Protein AF-A0A7Y8MJ03-F1 (afdb_monomer)

Mean predicted aligned error: 9.36 Å

pLDDT: mean 73.66, std 16.59, range [40.5, 91.0]

Radius of gyration: 12.55 Å; Cα contacts (8 Å, |Δi|>4): 112; chains: 1; bounding box: 30×24×35 Å

Foldseek 3Di:
DWEWEWDQDPQEIFIATVPRTDDDDNYSVRNVVVLVVVCVVCVVVVDDYYYHYDDPVVNCVVCVVVCVVVVDDDDDPVNVVPD

Structure (mmCIF, N/CA/C/O backbone):
data_AF-A0A7Y8MJ03-F1
#
_entry.id   AF-A0A7Y8MJ03-F1
#
loop_
_atom_site.group_PDB
_atom_site.id
_atom_site.type_symbol
_atom_site.label_atom_id
_atom_site.label_alt_id
_atom_site.label_comp_id
_atom_site.label_asym_id
_atom_site.label_entity_id
_atom_site.label_seq_id
_atom_site.pdbx_PDB_ins_code
_atom_site.Cartn_x
_atom_site.Cartn_y
_atom_site.Cartn_z
_atom_site.occupancy
_atom_site.B_iso_or_equiv
_atom_site.auth_seq_id
_atom_site.auth_comp_id
_atom_site.auth_asym_id
_atom_site.auth_atom_id
_atom_site.pdbx_PDB_model_num
ATOM 1 N N . MET A 1 1 ? -13.672 -2.003 7.432 1.00 72.69 1 MET A N 1
ATOM 2 C CA . MET A 1 1 ? -12.236 -1.645 7.372 1.00 72.69 1 MET A CA 1
ATOM 3 C C . MET A 1 1 ? -11.768 -1.813 5.935 1.00 72.69 1 MET A C 1
ATOM 5 O O . MET A 1 1 ? -11.995 -2.880 5.382 1.00 72.69 1 MET A O 1
ATOM 9 N N . HIS A 1 2 ? -11.179 -0.782 5.325 1.00 84.00 2 HIS A N 1
ATOM 10 C CA . HIS A 1 2 ? -10.639 -0.864 3.961 1.00 84.00 2 HIS A CA 1
ATOM 11 C C . HIS A 1 2 ? -9.194 -1.361 3.997 1.00 84.00 2 HIS A C 1
ATOM 13 O O . HIS A 1 2 ? -8.433 -0.995 4.892 1.00 84.00 2 HIS A O 1
ATOM 19 N N . MET A 1 3 ? -8.811 -2.195 3.033 1.00 85.00 3 MET A N 1
ATOM 20 C CA . MET A 1 3 ? -7.473 -2.774 2.972 1.00 85.00 3 MET A CA 1
ATOM 21 C C . MET A 1 3 ? -6.894 -2.616 1.576 1.00 85.00 3 MET A C 1
ATOM 23 O O . MET A 1 3 ? -7.364 -3.251 0.631 1.00 85.00 3 MET A O 1
ATOM 27 N N . PHE A 1 4 ? -5.853 -1.797 1.468 1.00 87.12 4 PHE A N 1
ATOM 28 C CA . PHE A 1 4 ? -5.056 -1.720 0.257 1.00 87.12 4 PHE A CA 1
ATOM 29 C C . PHE A 1 4 ? -3.961 -2.775 0.289 1.00 87.12 4 PHE A C 1
ATOM 31 O O . PHE A 1 4 ? -3.211 -2.859 1.259 1.00 87.12 4 PHE A O 1
ATOM 38 N N . LYS A 1 5 ? -3.845 -3.562 -0.775 1.00 88.38 5 LYS A N 1
ATOM 39 C CA . LYS A 1 5 ? -2.757 -4.515 -0.966 1.00 88.38 5 LYS A CA 1
ATOM 40 C C . LYS A 1 5 ? -1.844 -4.020 -2.077 1.00 88.38 5 LYS A C 1
ATOM 42 O O . LYS A 1 5 ? -2.286 -3.850 -3.209 1.00 88.38 5 LYS A O 1
ATOM 47 N N . VAL A 1 6 ? -0.578 -3.809 -1.751 1.00 87.31 6 VAL A N 1
ATOM 48 C CA . VAL A 1 6 ? 0.489 -3.517 -2.706 1.00 87.31 6 VAL A CA 1
ATOM 49 C C . VAL A 1 6 ? 1.190 -4.830 -3.035 1.00 87.31 6 VAL A C 1
ATOM 51 O O . VAL A 1 6 ? 1.789 -5.443 -2.153 1.00 87.31 6 VAL A O 1
ATOM 54 N N . ALA A 1 7 ? 1.082 -5.273 -4.283 1.00 86.94 7 ALA A N 1
ATOM 55 C CA . ALA A 1 7 ? 1.534 -6.586 -4.737 1.00 86.94 7 ALA A CA 1
ATOM 56 C C . ALA A 1 7 ? 2.390 -6.482 -6.003 1.00 86.94 7 ALA A C 1
ATOM 58 O O . ALA A 1 7 ? 2.081 -5.677 -6.888 1.00 86.94 7 ALA A O 1
ATOM 59 N N . LYS A 1 8 ? 3.424 -7.323 -6.114 1.00 84.25 8 LYS A N 1
ATOM 60 C CA . LYS A 1 8 ? 4.188 -7.503 -7.355 1.00 84.25 8 LYS A CA 1
ATOM 61 C C . LYS A 1 8 ? 3.395 -8.438 -8.271 1.00 84.25 8 LYS A C 1
ATOM 63 O O . LYS A 1 8 ? 3.070 -9.558 -7.891 1.00 84.25 8 LYS A O 1
ATOM 68 N N . GLY A 1 9 ? 3.012 -7.937 -9.436 1.00 77.38 9 GLY A N 1
ATOM 69 C CA . GLY A 1 9 ? 2.390 -8.696 -10.516 1.00 77.38 9 GLY A CA 1
ATOM 70 C C . GLY A 1 9 ? 3.370 -8.933 -11.663 1.00 77.38 9 GLY A C 1
ATOM 71 O O . GLY A 1 9 ? 4.497 -8.443 -11.646 1.00 77.38 9 GLY A O 1
ATOM 72 N N . GLU A 1 10 ? 2.910 -9.649 -12.685 1.00 76.50 10 GLU A N 1
ATOM 73 C CA . GLU A 1 10 ? 3.717 -10.055 -13.848 1.00 76.50 10 GLU A CA 1
ATOM 74 C C .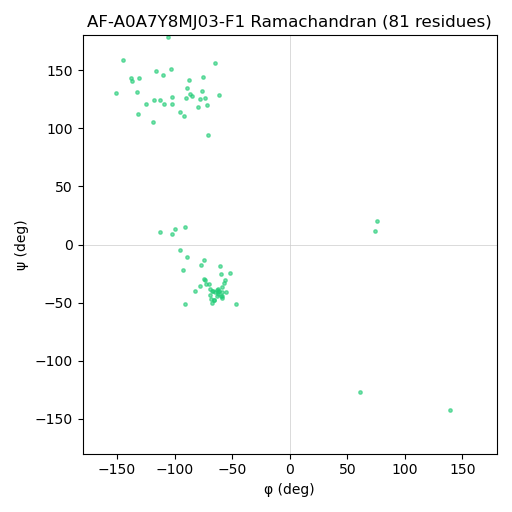 GLU A 1 10 ? 4.376 -8.876 -14.587 1.00 76.50 10 GLU A C 1
ATOM 76 O O . GLU A 1 10 ? 5.484 -8.998 -15.096 1.00 76.50 10 GLU A O 1
ATOM 81 N N . TYR A 1 11 ? 3.733 -7.704 -14.572 1.00 76.50 11 TYR A N 1
ATOM 82 C CA . TYR A 1 11 ? 4.172 -6.518 -15.316 1.00 76.50 11 TYR A CA 1
ATOM 83 C C . TYR A 1 11 ? 4.643 -5.356 -14.430 1.00 76.50 11 TYR A C 1
ATOM 85 O O . TYR A 1 11 ? 4.809 -4.236 -14.916 1.00 76.50 11 TYR A O 1
ATOM 93 N N . GLY A 1 12 ? 4.822 -5.577 -13.125 1.00 84.88 12 GLY A N 1
ATOM 94 C CA . GLY A 1 12 ? 5.245 -4.529 -12.195 1.00 84.88 12 GLY A CA 1
ATOM 95 C C . GLY A 1 12 ? 4.520 -4.587 -10.860 1.00 84.88 12 GLY A C 1
ATOM 96 O O . GLY A 1 12 ? 4.265 -5.655 -10.320 1.00 84.88 12 GLY A O 1
ATOM 97 N N . TRP A 1 13 ? 4.197 -3.430 -10.295 1.00 88.56 13 TRP A N 1
ATOM 98 C CA . TRP A 1 13 ? 3.523 -3.324 -9.003 1.00 88.56 13 TRP A CA 1
ATOM 99 C C . TRP A 1 13 ? 2.052 -2.993 -9.184 1.00 88.56 13 TRP A C 1
ATOM 101 O O . TRP A 1 13 ? 1.662 -2.357 -10.153 1.00 88.56 13 TRP A O 1
ATOM 111 N N . THR A 1 14 ? 1.208 -3.419 -8.258 1.00 91.00 14 THR A N 1
ATOM 112 C CA . THR A 1 14 ? -0.232 -3.164 -8.318 1.00 91.00 14 THR A CA 1
ATOM 113 C C . THR A 1 14 ? -0.758 -2.786 -6.948 1.00 91.00 14 THR A C 1
ATOM 115 O O . THR A 1 14 ? -0.309 -3.324 -5.935 1.00 91.00 14 THR A O 1
ATOM 118 N N . VAL A 1 15 ? -1.719 -1.865 -6.924 1.00 89.56 15 VAL A N 1
ATOM 119 C CA . VAL A 1 15 ? -2.531 -1.564 -5.743 1.00 89.56 15 VAL A CA 1
ATOM 120 C C . VAL A 1 15 ? -3.887 -2.224 -5.928 1.00 89.56 15 VAL A C 1
ATOM 122 O O . VAL A 1 15 ? -4.555 -2.010 -6.942 1.00 89.56 15 VAL A O 1
ATOM 125 N N . LYS A 1 16 ? -4.302 -3.017 -4.947 1.00 90.06 16 LYS A N 1
ATOM 126 C CA . LYS A 1 16 ? -5.620 -3.648 -4.881 1.00 90.06 16 LYS A C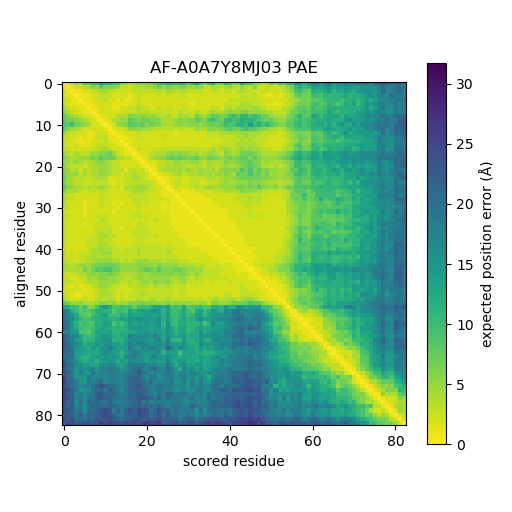A 1
ATOM 127 C C . LYS A 1 16 ? -6.389 -3.134 -3.674 1.00 90.06 16 LYS A C 1
ATOM 129 O O . LYS A 1 16 ? -5.774 -2.833 -2.656 1.00 90.06 16 LYS A O 1
ATOM 134 N N . LEU A 1 17 ? -7.709 -3.067 -3.769 1.00 86.06 17 LEU A N 1
ATOM 135 C CA . LEU A 1 17 ? -8.613 -2.838 -2.642 1.00 86.06 17 LEU A CA 1
ATOM 136 C C . LEU A 1 17 ? -9.529 -4.060 -2.535 1.00 86.06 17 LEU A C 1
ATOM 138 O O . LEU A 1 17 ? -10.397 -4.255 -3.383 1.00 86.06 17 LEU A O 1
ATOM 142 N N . GLY A 1 18 ? -9.295 -4.918 -1.541 1.00 81.81 18 GLY A N 1
ATOM 143 C CA . GLY A 1 18 ? -9.844 -6.280 -1.583 1.00 81.81 18 GLY A CA 1
ATOM 144 C C . GLY A 1 18 ? -9.310 -7.042 -2.806 1.00 81.81 18 GLY A C 1
ATOM 145 O O . GLY A 1 18 ? -8.097 -7.068 -3.023 1.00 81.81 18 GLY A O 1
ATOM 146 N N . ASP A 1 19 ? -10.206 -7.607 -3.620 1.00 79.44 19 ASP A N 1
ATOM 147 C CA . ASP A 1 19 ? -9.857 -8.313 -4.866 1.00 79.44 19 ASP A CA 1
ATOM 148 C C . ASP A 1 19 ? -9.809 -7.404 -6.104 1.00 79.44 19 ASP A C 1
ATOM 150 O O . ASP A 1 19 ? -9.297 -7.800 -7.153 1.00 79.44 19 ASP A O 1
ATOM 154 N N . ALA A 1 20 ? -10.292 -6.163 -5.992 1.00 84.00 20 ALA A N 1
ATOM 155 C CA . ALA A 1 20 ? -10.321 -5.229 -7.109 1.00 84.00 20 ALA A CA 1
ATOM 156 C C . ALA A 1 20 ? -8.934 -4.624 -7.359 1.00 84.00 20 ALA A C 1
ATOM 158 O O . ALA A 1 20 ? -8.334 -4.021 -6.464 1.00 84.00 20 ALA A O 1
ATOM 159 N N . LEU A 1 21 ? -8.435 -4.744 -8.594 1.00 86.00 21 LEU A N 1
ATOM 160 C CA . LEU A 1 21 ? -7.255 -4.011 -9.045 1.00 8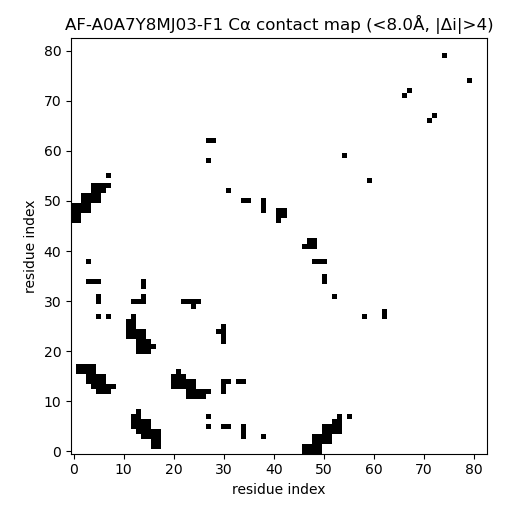6.00 21 LEU A CA 1
ATOM 161 C C . LEU A 1 21 ? -7.624 -2.539 -9.228 1.00 86.00 21 LEU A C 1
ATOM 163 O O . LEU A 1 21 ? -8.497 -2.207 -10.022 1.00 86.00 21 LEU A O 1
ATOM 167 N N . ILE A 1 22 ? -6.946 -1.667 -8.489 1.00 86.25 22 ILE A N 1
ATOM 168 C CA . ILE A 1 22 ? -7.165 -0.223 -8.559 1.00 86.25 22 ILE A CA 1
ATOM 169 C C . ILE A 1 22 ? -6.235 0.405 -9.589 1.00 86.25 22 ILE A C 1
ATOM 171 O O . ILE A 1 22 ? -6.668 1.184 -10.432 1.00 86.25 22 ILE A O 1
ATOM 175 N N . ALA A 1 23 ? -4.939 0.108 -9.486 1.00 82.38 23 ALA A N 1
ATOM 176 C CA . ALA A 1 23 ? -3.934 0.755 -10.311 1.00 82.3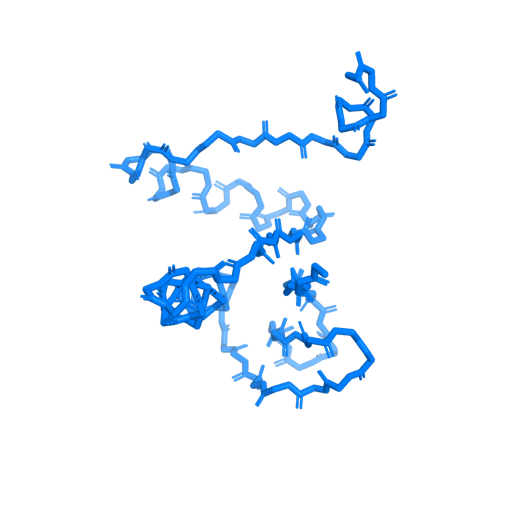8 23 ALA A CA 1
ATOM 177 C C . ALA A 1 23 ? -2.729 -0.162 -10.549 1.00 82.38 23 ALA A C 1
ATOM 179 O O . ALA A 1 23 ? -2.168 -0.690 -9.580 1.00 82.38 23 ALA A O 1
ATOM 180 N N . PRO A 1 24 ? -2.285 -0.318 -11.808 1.00 86.00 24 PRO A N 1
ATOM 181 C CA . PRO A 1 24 ? -0.940 -0.779 -12.102 1.00 86.00 24 PRO A CA 1
ATOM 182 C C . PRO A 1 24 ? 0.066 0.355 -11.852 1.00 86.00 24 PRO A C 1
ATOM 184 O O . PRO A 1 24 ? -0.208 1.533 -12.077 1.00 86.00 24 PRO A O 1
ATOM 187 N N . CYS A 1 25 ? 1.248 0.007 -11.369 1.00 85.88 25 CYS A N 1
ATOM 188 C CA . CYS A 1 25 ? 2.319 0.915 -10.983 1.00 85.88 25 CYS A CA 1
ATOM 189 C C . CYS A 1 25 ? 3.657 0.368 -11.483 1.00 85.88 25 CYS A C 1
ATOM 191 O O . CYS A 1 25 ? 3.931 -0.828 -11.419 1.00 85.88 25 CYS A O 1
ATOM 193 N N . AR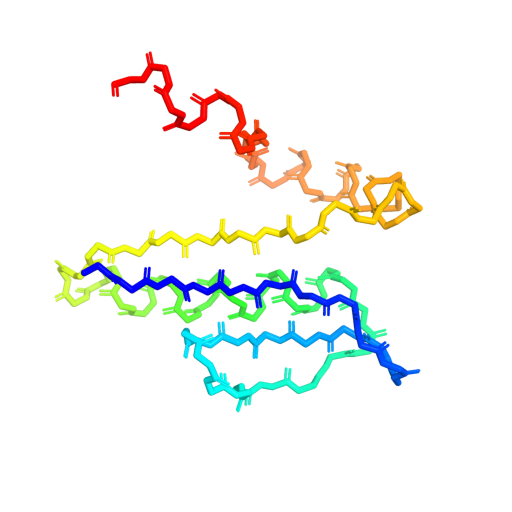G A 1 26 ? 4.527 1.262 -11.958 1.00 80.44 26 ARG A N 1
ATOM 194 C CA . ARG A 1 26 ? 5.835 0.874 -12.511 1.00 80.44 26 ARG A CA 1
ATOM 195 C C . ARG A 1 26 ? 6.870 0.520 -11.437 1.00 80.44 26 ARG A C 1
ATOM 197 O O . ARG A 1 26 ? 7.860 -0.128 -11.745 1.00 80.44 26 ARG A O 1
ATOM 204 N N . SER A 1 27 ? 6.654 0.928 -10.185 1.00 83.38 27 SER A N 1
ATOM 205 C CA . SER A 1 27 ? 7.555 0.655 -9.061 1.00 83.38 27 SER A CA 1
ATOM 206 C C . SER A 1 27 ? 6.784 0.423 -7.762 1.00 83.38 27 SER A C 1
ATOM 208 O O . SER A 1 27 ? 5.640 0.867 -7.620 1.00 83.38 27 SER A O 1
ATOM 210 N N . GLN A 1 28 ? 7.428 -0.244 -6.798 1.00 82.44 28 GLN A N 1
ATOM 211 C CA . GLN A 1 28 ? 6.851 -0.463 -5.471 1.00 82.44 28 GLN A CA 1
ATOM 212 C C . GLN A 1 28 ? 6.555 0.864 -4.784 1.00 82.44 28 GLN A C 1
ATOM 214 O O . GLN A 1 28 ? 5.478 1.035 -4.225 1.00 82.44 28 GLN A O 1
ATOM 219 N N . LEU A 1 29 ? 7.493 1.813 -4.857 1.00 82.12 29 LEU A N 1
ATOM 220 C CA . LEU A 1 29 ? 7.341 3.124 -4.239 1.00 82.12 29 LEU A CA 1
ATOM 221 C C . LEU A 1 29 ? 6.105 3.849 -4.781 1.00 82.12 29 LEU A C 1
ATOM 223 O O . LEU A 1 29 ? 5.299 4.323 -3.990 1.00 82.12 29 LEU A O 1
ATOM 227 N N . ALA A 1 30 ? 5.900 3.8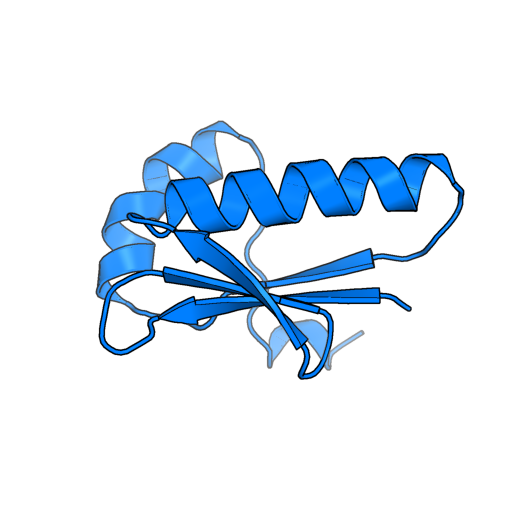45 -6.103 1.00 85.06 30 ALA A N 1
ATOM 228 C CA . ALA A 1 30 ? 4.715 4.445 -6.714 1.00 85.06 30 ALA A CA 1
ATOM 229 C C . ALA A 1 30 ? 3.417 3.759 -6.255 1.00 85.06 30 ALA A C 1
ATOM 231 O O . ALA A 1 30 ? 2.418 4.431 -6.003 1.00 85.06 30 ALA A O 1
ATOM 232 N N . ALA A 1 31 ? 3.429 2.432 -6.099 1.00 87.56 31 ALA A N 1
ATOM 233 C CA . ALA A 1 31 ? 2.277 1.690 -5.591 1.00 87.56 31 ALA A CA 1
ATOM 234 C C . ALA A 1 31 ? 1.985 2.006 -4.114 1.00 87.56 31 ALA A C 1
ATOM 236 O O . ALA A 1 31 ? 0.828 2.172 -3.733 1.00 87.56 31 ALA A O 1
ATOM 237 N N . VAL A 1 32 ? 3.024 2.140 -3.287 1.00 86.00 32 VAL A N 1
ATOM 238 C CA . VAL A 1 32 ? 2.898 2.527 -1.876 1.00 86.00 32 VAL A CA 1
ATOM 239 C C . VAL A 1 32 ? 2.374 3.957 -1.749 1.00 86.00 32 VAL A C 1
ATOM 241 O O . VAL A 1 32 ? 1.402 4.172 -1.029 1.00 86.00 32 VAL A O 1
ATOM 244 N N . GLU A 1 33 ? 2.940 4.916 -2.485 1.00 86.44 33 GLU A N 1
ATOM 245 C CA . GLU A 1 33 ? 2.468 6.309 -2.507 1.00 86.44 33 GLU A CA 1
ATOM 246 C C . GLU A 1 33 ? 1.009 6.403 -2.963 1.00 86.44 33 GLU A C 1
ATOM 248 O O . GLU A 1 33 ? 0.211 7.150 -2.395 1.00 86.44 33 GLU A O 1
ATOM 253 N N . GLN A 1 34 ? 0.629 5.617 -3.971 1.00 89.06 34 GLN A N 1
ATOM 254 C CA . GLN A 1 34 ? -0.746 5.580 -4.448 1.00 89.06 34 GLN A CA 1
ATOM 255 C C . GLN A 1 34 ? -1.695 5.005 -3.392 1.00 89.06 34 GLN A C 1
ATOM 257 O O . GLN A 1 34 ? -2.721 5.620 -3.096 1.00 89.06 34 GLN A O 1
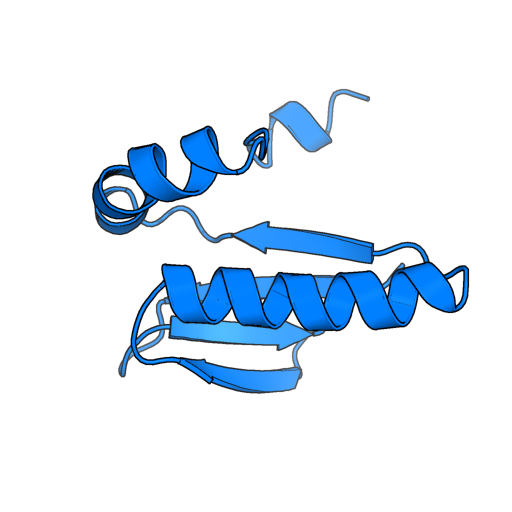ATOM 262 N N . ALA A 1 35 ? -1.340 3.876 -2.773 1.00 88.19 35 ALA A N 1
ATOM 263 C CA . ALA A 1 35 ? -2.113 3.291 -1.680 1.00 88.19 35 ALA A CA 1
ATOM 264 C C . ALA A 1 35 ? -2.245 4.259 -0.491 1.00 88.19 35 ALA A C 1
ATOM 266 O O . ALA A 1 35 ? -3.304 4.328 0.131 1.00 88.19 35 ALA A O 1
ATOM 267 N N . GLN A 1 36 ? -1.207 5.047 -0.199 1.00 85.88 36 GLN A N 1
ATOM 268 C CA . GLN A 1 36 ? -1.217 6.063 0.855 1.00 85.88 36 GLN A CA 1
ATOM 269 C C . GLN A 1 36 ? -2.149 7.224 0.541 1.00 85.88 36 GLN A C 1
ATOM 271 O O . GLN A 1 36 ? -3.004 7.531 1.368 1.00 85.88 36 GLN A O 1
ATOM 276 N N . ARG A 1 37 ? -2.060 7.821 -0.654 1.00 89.50 37 ARG A N 1
ATOM 277 C CA . ARG A 1 37 ? -2.970 8.905 -1.062 1.00 89.50 37 ARG A CA 1
ATOM 278 C C . ARG A 1 37 ? -4.432 8.481 -0.966 1.00 89.50 37 ARG A C 1
ATOM 280 O O . ARG A 1 37 ? -5.275 9.241 -0.489 1.00 89.50 37 ARG A O 1
ATOM 287 N N . MET A 1 38 ? -4.730 7.248 -1.366 1.00 89.12 38 MET A N 1
ATOM 288 C CA . MET A 1 38 ? -6.072 6.686 -1.237 1.00 89.12 38 MET A CA 1
ATOM 289 C C . MET A 1 38 ? -6.460 6.433 0.222 1.00 89.12 38 MET A C 1
ATOM 291 O O . MET A 1 38 ? -7.572 6.763 0.630 1.00 89.12 38 MET A O 1
ATOM 295 N N . ALA A 1 39 ? -5.549 5.887 1.028 1.00 86.94 39 ALA A N 1
ATOM 296 C CA . ALA A 1 39 ? -5.791 5.666 2.447 1.00 86.94 39 ALA A CA 1
ATOM 297 C C . ALA A 1 39 ? -6.042 6.972 3.203 1.00 86.94 39 ALA A C 1
ATOM 299 O O . ALA A 1 39 ? -6.942 7.024 4.034 1.00 86.94 39 ALA A O 1
ATOM 300 N N . GLU A 1 40 ? -5.299 8.035 2.907 1.00 88.69 40 GLU A N 1
ATOM 301 C CA . GLU A 1 40 ? -5.521 9.365 3.473 1.00 88.69 40 GLU A CA 1
ATOM 302 C C . GLU A 1 40 ? -6.885 9.930 3.087 1.00 88.69 40 GLU A C 1
ATOM 304 O O . GLU A 1 40 ? -7.584 10.459 3.949 1.00 88.69 40 GLU A O 1
ATOM 309 N N . ALA A 1 41 ? -7.299 9.780 1.826 1.00 88.81 41 ALA A N 1
ATOM 310 C CA . ALA A 1 41 ? -8.621 10.216 1.386 1.00 88.81 41 ALA A CA 1
ATOM 311 C C . ALA A 1 41 ? -9.746 9.518 2.171 1.00 88.81 41 ALA A C 1
ATOM 313 O O . ALA A 1 41 ? -10.663 10.182 2.647 1.00 88.81 41 ALA A O 1
ATOM 314 N N . LEU A 1 42 ? -9.646 8.203 2.375 1.00 86.38 42 LEU A N 1
ATOM 315 C CA . LEU A 1 42 ? -10.615 7.437 3.167 1.00 86.38 42 LEU A CA 1
ATOM 316 C C . LEU A 1 42 ? -10.541 7.780 4.668 1.00 86.38 42 LEU A C 1
ATOM 318 O O . LEU A 1 42 ? -11.575 7.907 5.323 1.00 86.38 42 LEU A O 1
ATOM 322 N N . ARG A 1 43 ? -9.340 7.998 5.221 1.00 86.12 43 ARG A N 1
ATOM 323 C CA . ARG A 1 43 ? -9.155 8.417 6.624 1.00 86.12 43 ARG A CA 1
ATOM 324 C C . ARG A 1 43 ? -9.772 9.780 6.908 1.00 86.12 43 ARG A C 1
ATOM 326 O O . ARG A 1 43 ? -10.394 9.944 7.952 1.00 86.12 43 ARG A O 1
ATOM 333 N N . ARG A 1 44 ? -9.660 10.736 5.978 1.00 90.25 44 ARG A N 1
ATOM 334 C CA . ARG A 1 44 ? -10.333 12.044 6.087 1.00 90.25 44 ARG A CA 1
ATOM 335 C C . ARG A 1 44 ? -11.856 11.916 6.174 1.00 90.25 44 ARG A C 1
ATOM 337 O O . ARG A 1 44 ? -12.490 12.765 6.784 1.00 90.25 44 ARG A O 1
ATOM 344 N N . ASN A 1 45 ? -12.419 10.830 5.648 1.00 90.06 45 ASN A N 1
ATOM 345 C CA . ASN A 1 45 ? -13.843 10.508 5.746 1.00 90.06 45 ASN A CA 1
ATOM 346 C C . ASN A 1 45 ? -14.188 9.650 6.981 1.00 90.06 45 ASN A C 1
ATOM 348 O O . ASN A 1 45 ? -15.252 9.036 7.026 1.00 90.06 45 ASN A O 1
ATOM 352 N N . GLY A 1 46 ? -13.287 9.544 7.965 1.00 89.69 46 GLY A N 1
ATOM 353 C CA . GLY A 1 46 ? -13.494 8.759 9.186 1.00 89.69 46 GLY A CA 1
ATOM 354 C C . GLY A 1 46 ? -13.406 7.243 8.987 1.00 89.69 46 GLY A C 1
ATOM 355 O O . GLY A 1 46 ? -13.776 6.480 9.878 1.00 89.69 46 GLY A O 1
ATOM 356 N N . GLN A 1 47 ? -12.928 6.771 7.832 1.00 89.12 47 GLN A N 1
ATOM 357 C CA . GLN A 1 47 ? -12.853 5.341 7.550 1.00 89.12 47 GLN A CA 1
ATOM 358 C C . GLN A 1 47 ? -11.521 4.750 8.022 1.00 89.12 47 GLN A C 1
ATOM 360 O O . GLN A 1 47 ? -10.443 5.274 7.743 1.00 89.12 47 GLN A O 1
ATOM 365 N N . ALA A 1 48 ? -11.588 3.596 8.688 1.00 83.31 48 ALA A N 1
ATOM 366 C CA . ALA A 1 48 ? -10.404 2.826 9.058 1.00 83.31 48 ALA A CA 1
ATOM 367 C C . ALA A 1 48 ? -9.790 2.136 7.826 1.00 83.31 48 ALA A C 1
ATOM 369 O O . ALA A 1 48 ? -10.482 1.387 7.120 1.00 83.31 48 ALA A O 1
ATOM 370 N N . VAL A 1 49 ? -8.490 2.365 7.600 1.00 85.38 49 VAL A N 1
ATOM 371 C CA . VAL A 1 49 ? -7.739 1.850 6.445 1.00 85.38 49 VAL A CA 1
ATOM 372 C C . VAL A 1 49 ? -6.412 1.225 6.863 1.00 85.38 49 VAL A C 1
ATOM 374 O O . VAL A 1 49 ? -5.607 1.869 7.543 1.00 85.38 49 VAL A O 1
ATOM 377 N N . ALA A 1 50 ? -6.154 0.022 6.353 1.00 81.50 50 ALA A N 1
ATOM 378 C CA . ALA A 1 50 ? -4.871 -0.667 6.419 1.00 81.50 50 ALA A CA 1
ATOM 379 C C . ALA A 1 50 ? -4.207 -0.732 5.033 1.00 81.50 50 ALA A C 1
ATOM 381 O O . ALA A 1 50 ? -4.887 -0.870 4.015 1.00 81.50 50 ALA A O 1
ATOM 382 N N . ILE A 1 51 ? -2.876 -0.668 4.998 1.00 82.19 51 ILE A N 1
ATOM 383 C CA . ILE A 1 51 ? -2.074 -0.913 3.793 1.00 82.19 51 ILE A CA 1
ATOM 384 C C . ILE A 1 51 ? -1.191 -2.125 4.077 1.00 82.19 51 ILE A C 1
ATOM 386 O O . ILE A 1 51 ? -0.452 -2.135 5.057 1.00 82.19 51 ILE A O 1
ATOM 390 N N . ILE A 1 52 ? -1.275 -3.143 3.227 1.00 84.12 52 ILE A N 1
ATOM 391 C CA . ILE A 1 52 ? -0.449 -4.347 3.282 1.00 84.12 52 ILE A CA 1
ATOM 392 C C . ILE A 1 52 ? 0.454 -4.350 2.064 1.00 84.12 52 ILE A C 1
ATOM 394 O O . ILE A 1 52 ? -0.021 -4.319 0.932 1.00 84.12 52 ILE A O 1
ATOM 398 N N . ILE A 1 53 ? 1.755 -4.438 2.298 1.00 82.56 53 ILE A N 1
ATOM 399 C CA . ILE A 1 53 ? 2.749 -4.584 1.243 1.00 82.56 53 ILE A CA 1
ATOM 400 C C . ILE A 1 53 ? 3.167 -6.052 1.231 1.00 82.56 53 ILE A C 1
ATOM 402 O O . ILE A 1 53 ? 3.616 -6.575 2.253 1.00 82.56 53 ILE A O 1
ATOM 406 N N . GLU A 1 54 ? 2.986 -6.740 0.103 1.00 80.81 54 GLU A N 1
ATOM 407 C CA . GLU A 1 54 ? 3.582 -8.064 -0.066 1.00 80.81 54 GLU A CA 1
ATOM 408 C C . GLU A 1 54 ? 5.102 -7.941 0.005 1.00 80.81 54 GLU A C 1
ATOM 410 O O . GLU A 1 54 ? 5.708 -7.088 -0.647 1.00 80.81 54 GLU A O 1
ATOM 415 N N . GLN A 1 55 ? 5.699 -8.774 0.858 1.00 65.81 55 GLN A N 1
ATOM 416 C CA . GLN A 1 55 ? 7.135 -8.783 1.081 1.00 65.81 55 GLN A CA 1
ATOM 417 C C . GLN A 1 55 ? 7.829 -9.348 -0.157 1.00 65.81 55 GLN A C 1
ATOM 419 O O . GLN A 1 55 ? 7.968 -10.557 -0.305 1.00 65.81 55 GLN A O 1
ATOM 424 N N . ASP A 1 56 ? 8.252 -8.454 -1.045 1.00 66.06 56 ASP A N 1
ATOM 425 C CA . ASP A 1 56 ? 9.308 -8.724 -2.012 1.00 66.06 56 ASP A CA 1
ATOM 426 C C . ASP A 1 56 ? 10.641 -8.278 -1.381 1.00 66.06 56 ASP A C 1
ATOM 428 O O . ASP A 1 56 ? 10.830 -7.073 -1.177 1.00 66.06 56 ASP A O 1
ATOM 432 N N . PRO A 1 57 ? 11.553 -9.202 -1.026 1.00 62.53 57 PRO A N 1
ATOM 433 C CA . PRO A 1 57 ? 12.804 -8.877 -0.332 1.00 62.53 57 PRO A CA 1
ATOM 434 C C . PRO A 1 57 ? 13.679 -7.871 -1.090 1.00 62.53 57 PRO A C 1
ATOM 436 O O . PRO A 1 57 ? 14.368 -7.046 -0.488 1.00 62.53 57 PRO A O 1
ATOM 439 N N . GLU A 1 58 ? 13.643 -7.927 -2.421 1.00 56.16 58 GLU A N 1
ATOM 440 C CA . GLU A 1 58 ? 14.363 -7.012 -3.305 1.00 56.16 58 GLU A CA 1
ATOM 441 C C . GLU A 1 58 ? 13.789 -5.594 -3.224 1.00 56.16 58 GLU A C 1
ATOM 443 O O . GLU A 1 58 ? 14.513 -4.617 -3.024 1.00 56.16 58 GLU A O 1
ATOM 448 N N . ALA A 1 59 ? 12.468 -5.482 -3.287 1.00 56.12 59 ALA A N 1
ATOM 449 C CA . ALA A 1 59 ? 11.790 -4.203 -3.202 1.00 56.12 59 ALA A CA 1
ATOM 450 C C . ALA A 1 59 ? 11.886 -3.603 -1.793 1.00 56.12 59 ALA A C 1
ATOM 452 O O . ALA A 1 59 ? 12.093 -2.402 -1.647 1.00 56.12 59 ALA A O 1
ATOM 453 N N . GLN A 1 60 ? 11.883 -4.439 -0.752 1.00 59.44 60 GLN A N 1
ATOM 454 C CA . GLN A 1 60 ? 12.142 -3.998 0.614 1.00 59.44 60 GLN A CA 1
ATOM 455 C C . GLN A 1 60 ? 13.543 -3.392 0.768 1.00 59.44 60 GLN A C 1
ATOM 457 O O . GLN A 1 60 ? 13.661 -2.354 1.411 1.00 59.44 60 GLN A O 1
ATOM 462 N N . ARG A 1 61 ? 14.587 -3.945 0.131 1.00 57.25 61 ARG A N 1
ATOM 463 C CA . ARG A 1 61 ? 15.920 -3.304 0.103 1.00 57.25 61 ARG A CA 1
ATOM 464 C C . ARG A 1 61 ? 15.914 -1.956 -0.614 1.00 57.25 61 ARG A C 1
ATOM 466 O O . ARG A 1 61 ? 16.513 -1.010 -0.115 1.00 57.25 61 ARG A O 1
ATOM 473 N N . LEU A 1 62 ? 15.254 -1.871 -1.767 1.00 56.06 62 LEU A N 1
ATOM 474 C CA . LEU A 1 62 ? 15.233 -0.659 -2.595 1.00 56.06 62 LEU A CA 1
ATOM 475 C C . LEU A 1 62 ? 14.368 0.457 -1.989 1.00 56.06 62 LEU A C 1
ATOM 477 O O . LEU A 1 62 ? 14.689 1.636 -2.122 1.00 56.06 62 LEU A O 1
ATOM 481 N N . ALA A 1 63 ? 13.280 0.097 -1.309 1.00 54.66 63 ALA A N 1
ATOM 482 C CA . ALA A 1 63 ? 12.332 1.035 -0.724 1.00 54.66 63 ALA A CA 1
ATOM 483 C C . ALA A 1 63 ? 12.641 1.379 0.740 1.00 54.66 63 ALA A C 1
ATOM 485 O O . ALA A 1 63 ? 12.218 2.439 1.192 1.00 54.66 63 ALA A O 1
ATOM 486 N N . ALA A 1 64 ? 13.387 0.545 1.477 1.00 58.22 64 ALA A N 1
ATOM 487 C CA . ALA A 1 64 ? 13.735 0.773 2.885 1.00 58.22 64 ALA A CA 1
ATOM 488 C C . ALA A 1 64 ? 14.240 2.197 3.189 1.00 58.22 64 ALA A C 1
ATOM 490 O O . ALA A 1 64 ? 13.662 2.824 4.076 1.00 58.22 64 ALA A O 1
ATOM 491 N N . PRO A 1 65 ? 15.233 2.762 2.471 1.00 58.94 65 PRO A N 1
ATOM 492 C CA . PRO A 1 65 ? 15.710 4.112 2.771 1.00 58.94 65 PRO A CA 1
ATOM 493 C C . PRO A 1 65 ? 14.656 5.196 2.488 1.00 58.94 65 PRO A C 1
ATOM 495 O O . PRO A 1 65 ? 14.485 6.110 3.291 1.00 58.94 65 PRO A O 1
ATOM 498 N N . ALA A 1 66 ? 13.891 5.078 1.398 1.00 58.59 66 ALA A N 1
ATOM 499 C CA . ALA A 1 66 ? 12.862 6.054 1.022 1.00 58.59 66 ALA A CA 1
ATOM 500 C C . ALA A 1 66 ? 11.600 5.982 1.907 1.00 58.59 66 ALA A C 1
ATOM 502 O O . ALA A 1 66 ? 10.930 6.990 2.130 1.00 58.59 66 ALA A O 1
ATOM 503 N N . ILE A 1 67 ? 11.271 4.792 2.411 1.00 56.16 67 ILE A N 1
ATOM 504 C CA . ILE A 1 67 ? 10.121 4.531 3.285 1.00 56.16 67 ILE A CA 1
ATOM 505 C C . ILE A 1 67 ? 10.454 4.883 4.743 1.00 56.16 67 ILE A C 1
ATOM 507 O O . ILE A 1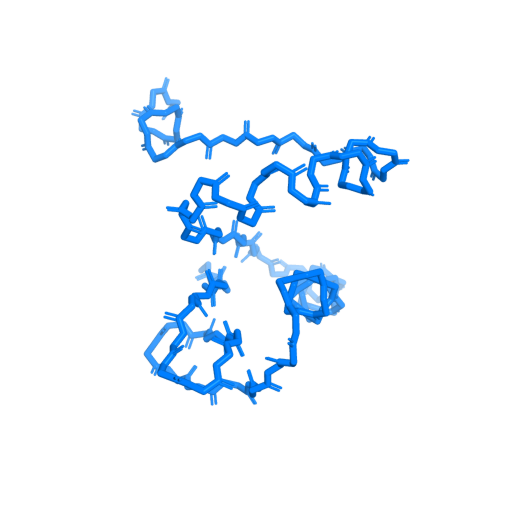 67 ? 9.628 5.501 5.414 1.00 56.16 67 ILE A O 1
ATOM 511 N N . ALA A 1 68 ? 11.667 4.582 5.217 1.00 53.75 68 ALA A N 1
ATOM 512 C CA . ALA A 1 68 ? 12.135 4.988 6.544 1.00 53.75 68 ALA A CA 1
ATOM 513 C C . ALA A 1 68 ? 12.262 6.516 6.664 1.00 53.75 68 ALA A C 1
ATOM 515 O O . ALA A 1 68 ? 11.822 7.088 7.658 1.00 53.75 68 ALA A O 1
ATOM 516 N N . ALA A 1 69 ? 12.760 7.193 5.620 1.00 54.38 69 ALA A N 1
ATOM 517 C CA . ALA A 1 69 ? 12.825 8.658 5.564 1.00 54.38 69 ALA A CA 1
ATOM 518 C C . ALA A 1 69 ? 11.446 9.343 5.649 1.00 54.38 69 ALA A C 1
ATOM 520 O O . ALA A 1 69 ? 11.361 10.526 5.968 1.00 54.38 69 ALA A O 1
ATOM 521 N N . ARG A 1 70 ? 10.360 8.606 5.383 1.00 56.88 70 ARG A N 1
ATOM 522 C CA . ARG A 1 70 ? 8.974 9.090 5.465 1.00 56.88 70 ARG A CA 1
ATOM 523 C C . ARG A 1 70 ? 8.231 8.631 6.729 1.00 56.88 70 ARG A C 1
ATOM 525 O O . ARG A 1 70 ? 7.030 8.855 6.833 1.00 56.88 70 ARG A O 1
ATOM 532 N N . GLY A 1 71 ? 8.926 8.020 7.695 1.00 46.78 71 GLY A N 1
ATOM 533 C CA . GLY A 1 71 ? 8.367 7.689 9.013 1.00 46.78 71 GLY A CA 1
ATOM 534 C C . GLY A 1 71 ? 7.416 6.487 9.042 1.00 46.78 71 GLY A C 1
ATOM 535 O O . GLY A 1 71 ? 6.620 6.359 9.970 1.00 46.78 71 GLY A O 1
ATOM 536 N N . TYR A 1 72 ? 7.464 5.600 8.046 1.00 49.34 72 TYR A N 1
ATOM 537 C CA . TYR A 1 72 ? 6.604 4.415 8.024 1.00 49.34 72 TYR A CA 1
ATOM 538 C C . TYR A 1 72 ? 7.212 3.257 8.826 1.00 49.34 72 TYR A C 1
ATOM 540 O O . TYR A 1 72 ? 8.345 2.845 8.580 1.00 49.34 72 TYR A O 1
ATOM 548 N N . VAL A 1 73 ? 6.426 2.690 9.746 1.00 47.47 73 VAL A N 1
ATOM 549 C CA . VAL A 1 73 ? 6.786 1.482 10.504 1.00 47.47 73 VAL A CA 1
ATOM 550 C C . VAL A 1 73 ? 6.304 0.246 9.746 1.00 47.47 73 VAL A C 1
ATOM 552 O O . VAL A 1 73 ? 5.128 0.136 9.394 1.00 47.47 73 VAL A O 1
ATOM 555 N N . TRP A 1 74 ? 7.219 -0.686 9.486 1.00 49.34 74 TRP A N 1
ATOM 556 C CA . TRP A 1 74 ? 6.888 -2.007 8.955 1.00 49.34 74 TRP A CA 1
ATOM 557 C C . TRP A 1 74 ? 6.313 -2.886 10.067 1.00 49.34 74 TRP A C 1
ATOM 559 O O . TRP A 1 74 ? 6.915 -2.995 11.128 1.00 49.34 74 TRP A O 1
ATOM 569 N N . ALA A 1 75 ? 5.191 -3.554 9.798 1.00 44.28 75 ALA A N 1
ATOM 570 C CA . ALA A 1 75 ? 4.708 -4.661 10.615 1.00 44.28 75 ALA A CA 1
ATOM 571 C C . ALA A 1 75 ? 4.500 -5.878 9.713 1.00 44.28 75 ALA A C 1
ATOM 573 O O . ALA A 1 75 ? 3.751 -5.839 8.730 1.00 44.28 75 ALA A O 1
ATOM 574 N N . SER A 1 76 ? 5.187 -6.972 10.016 1.00 42.16 76 SER A N 1
ATOM 575 C CA . SER A 1 76 ? 4.932 -8.261 9.389 1.00 42.16 76 SER A CA 1
ATOM 576 C C . SER A 1 76 ? 3.532 -8.765 9.760 1.00 42.16 76 SER A C 1
ATOM 578 O O . SER A 1 76 ? 2.978 -8.448 10.813 1.00 42.16 76 SER A O 1
ATOM 580 N N . ARG A 1 77 ? 2.958 -9.639 8.921 1.00 42.91 77 ARG A N 1
ATOM 581 C CA . ARG A 1 77 ? 1.689 -10.340 9.221 1.00 42.91 77 ARG A CA 1
ATOM 582 C C . ARG A 1 77 ? 1.689 -11.047 10.582 1.00 42.91 77 ARG A C 1
ATOM 584 O O . ARG A 1 77 ? 0.621 -11.305 11.127 1.00 42.91 77 ARG A O 1
ATOM 591 N N . ARG A 1 78 ? 2.873 -11.391 11.093 1.00 40.50 78 ARG A N 1
ATOM 592 C CA . ARG A 1 78 ? 3.073 -12.055 12.380 1.00 40.50 78 ARG A CA 1
ATOM 593 C C . ARG A 1 78 ? 2.952 -11.068 13.546 1.00 40.50 78 ARG A C 1
ATOM 595 O O . ARG A 1 78 ? 2.364 -11.416 14.559 1.00 40.50 78 ARG A O 1
ATOM 602 N N . GLU A 1 79 ? 3.412 -9.834 13.358 1.00 44.28 79 GLU A N 1
ATOM 603 C CA . GLU A 1 79 ? 3.310 -8.742 14.338 1.00 44.28 79 GLU A CA 1
ATOM 604 C C . GLU A 1 79 ? 1.887 -8.174 14.433 1.00 44.28 79 GLU A C 1
ATOM 606 O O . GLU A 1 79 ? 1.455 -7.765 15.504 1.00 44.28 79 GLU A O 1
ATOM 611 N N . LEU A 1 80 ? 1.114 -8.229 13.344 1.00 44.22 80 LEU A N 1
ATOM 612 C CA . LEU A 1 80 ? -0.285 -7.778 13.316 1.00 44.22 80 LEU A CA 1
ATOM 613 C C . LEU A 1 80 ? -1.280 -8.729 14.010 1.00 44.22 80 LEU A C 1
ATOM 615 O O . LEU A 1 80 ? -2.422 -8.342 14.224 1.00 44.22 80 LEU A O 1
ATOM 619 N N . ARG A 1 81 ? -0.891 -9.971 14.334 1.00 43.50 81 ARG A N 1
ATOM 620 C CA . ARG A 1 81 ? -1.746 -10.943 15.054 1.00 43.50 81 ARG A CA 1
ATOM 621 C C . ARG A 1 81 ? -1.520 -10.966 16.569 1.00 43.50 81 ARG A C 1
ATOM 623 O O . ARG A 1 81 ? -2.203 -11.716 17.253 1.00 43.50 81 ARG A O 1
ATOM 630 N N . ALA A 1 82 ? -0.543 -10.214 17.070 1.00 46.34 82 ALA A N 1
ATOM 631 C CA . ALA A 1 82 ? -0.139 -10.231 18.475 1.00 46.34 82 ALA A CA 1
ATOM 632 C C . ALA A 1 82 ? -0.721 -9.064 19.301 1.00 46.34 8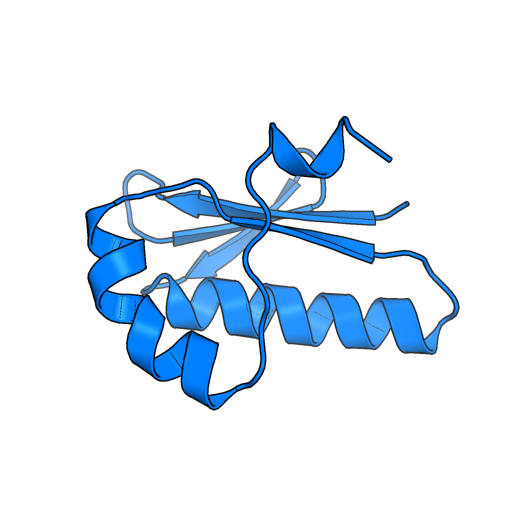2 ALA A C 1
ATOM 634 O O . ALA A 1 82 ? -0.239 -8.824 20.405 1.00 46.34 82 ALA A O 1
ATOM 635 N N . GLN A 1 83 ? -1.719 -8.343 18.774 1.00 42.53 83 GLN A N 1
ATOM 636 C CA . GLN A 1 83 ? -2.431 -7.258 19.465 1.00 42.53 83 GLN A CA 1
ATOM 637 C C . GLN A 1 83 ? -3.889 -7.628 19.709 1.00 42.53 83 GLN A C 1
ATOM 639 O O . GLN A 1 83 ? -4.494 -8.220 18.785 1.00 42.53 83 GLN A O 1
#

Sequence (83 aa):
MHMFKVAKGEYGWTVKLGDALIAPCRSQLAAVEQAQRMAEALRRNGQAVAIIIEQDPEAQRLAAPAIAARGYVWASRRELRAQ

Nearest PDB structures (foldseek):
  5jn6-assembly1_A  TM=4.309E-01  e=1.678E+00  Rhodopseudomonas palustris CGA009
  6han-assembly1_A  TM=2.223E-01  e=5.371E+00  Magnetospirillum gryphiswaldense

Secondary structure (DSSP, 8-state):
-EEEEEEEETTEEEEEETTEEEEEESSHHHHHHHHHHHHHHHHHTT--EEEEE---HHHHHHHHHHHHTTTPPP--TTGGG--

Solvent-accessible surface area (backbone atoms only — not comparable to full-atom values): 4904 Å² total; per-residue (Å²): 123,50,48,33,37,32,37,82,53,99,88,35,18,26,25,20,52,74,88,46,79,74,44,81,24,88,36,64,65,58,16,52,53,51,46,45,57,52,40,50,57,42,41,77,70,75,42,58,65,48,78,44,69,62,88,45,74,67,56,49,65,73,38,43,66,68,41,51,76,68,72,59,82,88,73,55,80,71,62,69,68,76,115